Protein AF-A0A7J7NC08-F1 (afdb_monomer_lite)

Foldseek 3Di:
DPPPDDDDDDDDDDDDPPDDDDFDADDPVCVVVVQVVVVVVVVVDPDDDDDDDDQCRGPAPHGPPDPQWDDPPPYIDGPDPPPDPPPPD

InterPro domains:
  IPR001197 Large ribosomal subunit protein uL16, eukaryota/archaea [PTHR11726] (1-87)
  IPR016180 Large ribosomal subunit protein uL16 domain [cd01433] (1-52)
  IPR036920 Large ribosomal subunit protein uL16 superfamily [G3DSA:3.90.1170.10] (1-89)
  IPR036920 Large ribosomal subunit protein uL16 superfamily [SSF54686] (1-62)
  IPR047873 Large ribosomal subunit protein uL16 [PF00252] (6-52)

Organism: NCBI:txid39325

Secondary structure (DSSP, 8-state):
-TT-PPPP--------TT---------GGGHHHHHHHHHHHHTTSSS-------SBSTTSSSBTT---EEEETTEEEE--SSS-SSS--

Structure (mmCIF, N/CA/C/O backbone):
data_AF-A0A7J7NC08-F1
#
_entry.id   AF-A0A7J7NC08-F1
#
loop_
_atom_site.group_PDB
_atom_site.id
_atom_site.type_symbol
_atom_site.label_atom_id
_atom_site.label_alt_id
_atom_site.label_comp_id
_atom_site.label_asym_id
_atom_site.label_entity_id
_atom_site.label_seq_id
_atom_site.pdbx_PDB_ins_code
_atom_site.Cartn_x
_atom_site.Cartn_y
_atom_site.Cartn_z
_atom_site.occupancy
_atom_site.B_iso_or_equiv
_atom_site.auth_seq_id
_atom_site.auth_comp_id
_atom_site.auth_asym_id
_atom_site.auth_atom_id
_atom_site.pdbx_PDB_model_num
ATOM 1 N N . MET A 1 1 ? -28.408 -1.038 27.553 1.00 81.75 1 MET A N 1
ATOM 2 C CA . MET A 1 1 ? -28.953 -0.061 26.582 1.00 81.75 1 MET A CA 1
ATOM 3 C C . MET A 1 1 ? -29.809 -0.814 25.575 1.00 81.75 1 MET A C 1
ATOM 5 O O . MET A 1 1 ? -29.300 -1.726 24.938 1.00 81.75 1 MET A O 1
ATOM 9 N N . ARG A 1 2 ? -31.109 -0.519 25.486 1.00 89.50 2 ARG A N 1
ATOM 10 C CA . ARG A 1 2 ? -32.039 -1.243 24.602 1.00 89.50 2 ARG A CA 1
ATOM 11 C C . ARG A 1 2 ? -31.966 -0.642 23.187 1.00 89.50 2 ARG A C 1
ATOM 13 O O . ARG A 1 2 ? -32.061 0.571 23.064 1.00 89.50 2 ARG A O 1
ATOM 20 N N . GLY A 1 3 ? -31.776 -1.465 22.148 1.00 89.00 3 GLY A N 1
ATOM 21 C CA . GLY A 1 3 ? -31.791 -1.019 20.740 1.00 89.00 3 GLY A CA 1
ATOM 22 C C . GLY A 1 3 ? -30.493 -0.399 20.194 1.00 89.00 3 GLY A C 1
ATOM 23 O O . GLY A 1 3 ? -30.553 0.444 19.311 1.00 89.00 3 GLY A O 1
ATOM 24 N N . ALA A 1 4 ? -29.318 -0.796 20.693 1.00 93.56 4 ALA A N 1
ATOM 25 C CA . ALA A 1 4 ? -28.031 -0.174 20.342 1.00 93.56 4 ALA A CA 1
ATOM 26 C C . ALA A 1 4 ? -27.372 -0.678 19.033 1.00 93.56 4 ALA A C 1
ATOM 28 O O . ALA A 1 4 ? -26.178 -0.465 18.829 1.00 93.56 4 ALA A O 1
ATOM 29 N N . PHE A 1 5 ? -28.103 -1.369 18.151 1.00 92.31 5 PHE A N 1
ATOM 30 C CA . PHE A 1 5 ? -27.536 -1.801 16.870 1.00 92.31 5 PHE A CA 1
ATOM 31 C C . PHE A 1 5 ? -27.395 -0.602 15.923 1.00 92.31 5 PHE A C 1
ATOM 33 O O . PHE A 1 5 ? -28.368 0.095 15.632 1.00 92.31 5 PHE A O 1
ATOM 40 N N . GLY A 1 6 ? -26.166 -0.340 15.477 1.00 93.06 6 GLY A N 1
ATOM 41 C CA . GLY A 1 6 ? -25.832 0.836 14.678 1.00 93.06 6 GLY A CA 1
ATOM 42 C C . GLY A 1 6 ? -26.252 0.729 13.210 1.00 93.06 6 GLY A C 1
ATOM 43 O O . GLY A 1 6 ? -26.351 -0.358 12.644 1.00 93.06 6 GLY A O 1
ATOM 44 N N . LYS A 1 7 ? -26.440 1.888 12.571 1.00 95.31 7 LYS A N 1
ATOM 45 C CA . LYS A 1 7 ? -26.540 2.010 11.108 1.00 95.31 7 LYS A CA 1
ATOM 46 C C . LYS A 1 7 ? -25.132 2.024 10.488 1.00 95.31 7 LYS A C 1
ATOM 48 O O . LYS A 1 7 ? -24.192 2.468 11.150 1.00 95.31 7 LYS A O 1
ATOM 53 N N . PRO A 1 8 ? -24.956 1.571 9.235 1.00 95.44 8 PRO A N 1
ATOM 54 C CA . PRO A 1 8 ? -23.651 1.612 8.583 1.00 95.44 8 PRO A CA 1
ATOM 55 C C . PRO A 1 8 ? -23.202 3.065 8.362 1.00 95.44 8 PRO A C 1
ATOM 57 O O . PRO A 1 8 ? -23.902 3.834 7.710 1.00 95.44 8 PRO A O 1
ATOM 60 N N . LEU A 1 9 ? -22.036 3.432 8.904 1.00 95.69 9 LEU A N 1
ATOM 61 C CA . LEU A 1 9 ? -21.451 4.777 8.768 1.00 95.69 9 LEU A CA 1
ATOM 62 C C . LEU A 1 9 ? -20.335 4.838 7.713 1.00 95.69 9 LEU A C 1
ATOM 64 O O . LEU A 1 9 ? -20.109 5.878 7.106 1.00 95.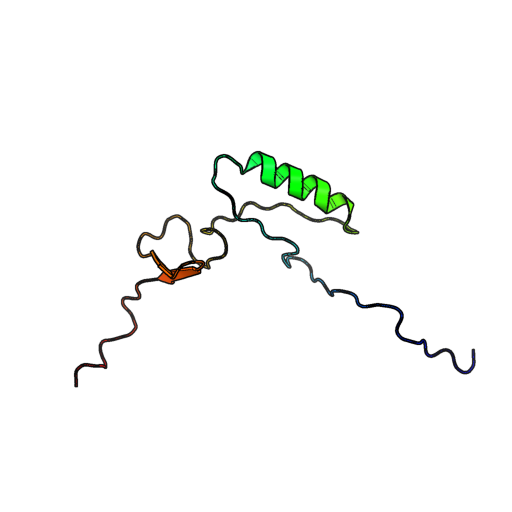69 9 LEU A O 1
ATOM 68 N N . GLY A 1 10 ? -19.628 3.732 7.484 1.00 95.31 10 GLY A N 1
ATOM 69 C CA . GLY A 1 10 ? -18.529 3.693 6.528 1.00 95.31 10 GLY A CA 1
ATOM 70 C C . GLY A 1 10 ? -17.953 2.297 6.338 1.00 95.31 10 GLY A C 1
ATOM 71 O O . GLY A 1 10 ? -18.304 1.351 7.044 1.00 95.31 10 GLY A O 1
ATOM 72 N N . THR A 1 11 ? -17.051 2.185 5.369 1.00 95.62 11 THR A N 1
ATOM 73 C CA . THR A 1 11 ? -16.336 0.950 5.037 1.00 95.62 11 THR A CA 1
ATOM 74 C C . THR A 1 11 ? -14.886 1.028 5.492 1.00 95.62 11 THR A C 1
ATOM 76 O O . THR A 1 11 ? -14.261 2.084 5.409 1.00 95.62 11 THR A O 1
ATOM 79 N N . CYS A 1 12 ? -14.315 -0.099 5.912 1.00 93.94 12 CYS A N 1
ATOM 80 C CA . CYS A 1 12 ? -12.909 -0.193 6.290 1.00 93.94 12 CYS A CA 1
ATOM 81 C C . CYS A 1 12 ? -12.220 -1.375 5.595 1.00 93.94 12 CYS A C 1
ATOM 83 O O . CYS A 1 12 ? -12.843 -2.396 5.303 1.00 93.94 12 CYS A O 1
ATOM 85 N N . ALA A 1 13 ? -10.915 -1.244 5.343 1.00 94.94 13 ALA A N 1
ATOM 86 C CA . ALA A 1 13 ? -10.090 -2.328 4.818 1.00 94.94 13 ALA A CA 1
ATOM 87 C C . ALA A 1 13 ? -9.430 -3.095 5.973 1.00 94.94 13 ALA A C 1
ATOM 89 O O . ALA A 1 13 ? -8.741 -2.506 6.806 1.00 94.94 13 ALA A O 1
ATOM 90 N N . ARG A 1 14 ? -9.606 -4.422 6.013 1.00 95.75 14 ARG A N 1
ATOM 91 C CA . ARG A 1 14 ? -8.927 -5.288 6.989 1.00 95.75 14 ARG A CA 1
ATOM 92 C C . ARG A 1 14 ? -7.545 -5.693 6.479 1.00 95.75 14 ARG A C 1
ATOM 94 O O . ARG A 1 14 ? -7.409 -6.242 5.382 1.00 95.75 14 ARG A O 1
ATOM 101 N N . VAL A 1 15 ? -6.522 -5.445 7.293 1.00 94.62 15 VAL A N 1
ATOM 102 C CA . VAL A 1 15 ? -5.113 -5.646 6.934 1.00 94.62 15 VAL A CA 1
ATOM 103 C C . VAL A 1 15 ? -4.441 -6.504 8.002 1.00 94.62 15 VAL A C 1
ATOM 105 O O . VAL A 1 15 ? -4.558 -6.224 9.191 1.00 94.62 15 VAL A O 1
ATOM 108 N N . SER A 1 16 ? -3.736 -7.545 7.565 1.00 95.75 16 SER A N 1
ATOM 109 C CA . SER A 1 16 ? -2.944 -8.438 8.419 1.00 95.75 16 SER A CA 1
ATOM 110 C C . SER A 1 16 ? -1.464 -8.050 8.385 1.00 95.75 16 SER A C 1
ATOM 112 O O . SER A 1 16 ? -1.007 -7.365 7.466 1.00 95.75 16 SER A O 1
ATOM 114 N N . ILE A 1 17 ? -0.691 -8.521 9.362 1.00 94.75 17 ILE A N 1
ATOM 115 C CA . ILE A 1 17 ? 0.759 -8.296 9.411 1.00 94.75 17 ILE A CA 1
ATOM 116 C C . ILE A 1 17 ? 1.414 -8.886 8.153 1.00 94.75 17 ILE A C 1
ATOM 118 O O . ILE A 1 17 ? 1.122 -10.010 7.758 1.00 94.75 17 IL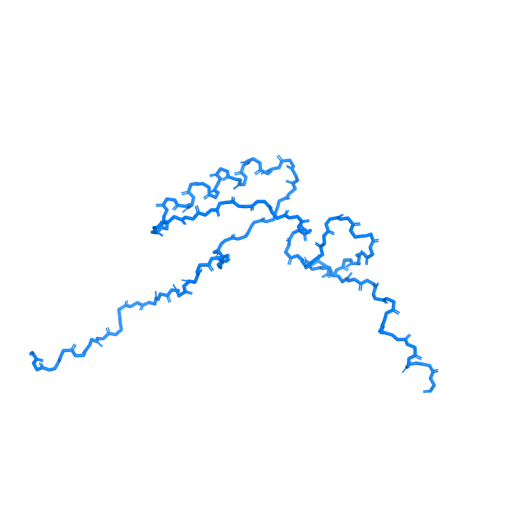E A O 1
ATOM 122 N N . GLY A 1 18 ? 2.286 -8.108 7.507 1.00 91.94 18 GLY A N 1
ATOM 123 C CA . GLY A 1 18 ? 2.984 -8.517 6.283 1.00 91.94 18 GLY A CA 1
ATOM 124 C C . GLY A 1 18 ? 2.184 -8.337 4.989 1.00 91.94 18 GLY A C 1
ATOM 125 O O . GLY A 1 18 ? 2.741 -8.522 3.909 1.00 91.94 18 GLY A O 1
ATOM 126 N N . LYS A 1 19 ? 0.911 -7.925 5.059 1.00 94.56 19 LYS A N 1
ATOM 127 C CA . LYS A 1 19 ? 0.122 -7.611 3.864 1.00 94.56 19 LYS A CA 1
ATOM 128 C C . LYS A 1 19 ? 0.572 -6.279 3.258 1.00 94.56 19 LYS A C 1
ATOM 130 O O . LYS A 1 19 ? 0.773 -5.295 3.969 1.00 94.56 19 LYS A O 1
ATOM 135 N N . VAL A 1 20 ? 0.726 -6.249 1.936 1.00 92.94 20 VAL A N 1
ATOM 136 C CA . VAL A 1 20 ? 1.106 -5.038 1.196 1.00 92.94 20 VAL A CA 1
ATOM 137 C C . VAL A 1 20 ? -0.100 -4.102 1.097 1.00 92.94 20 VAL A C 1
ATOM 139 O O . VAL A 1 20 ? -1.192 -4.541 0.746 1.00 92.94 20 VAL A O 1
ATOM 142 N N . LEU A 1 21 ? 0.106 -2.821 1.417 1.00 93.25 21 LEU A N 1
ATOM 143 C CA . LEU A 1 21 ? -0.918 -1.770 1.333 1.00 93.25 21 LEU A CA 1
ATOM 144 C C . LEU A 1 21 ? -0.860 -1.034 -0.006 1.00 93.25 21 LEU A C 1
ATOM 146 O O . LEU A 1 21 ? -1.864 -0.911 -0.697 1.00 93.25 21 LEU A O 1
ATOM 150 N N . LEU A 1 22 ? 0.330 -0.547 -0.358 1.00 94.19 22 LEU A N 1
ATOM 151 C CA . LEU A 1 22 ? 0.597 0.217 -1.570 1.00 94.19 22 LEU A CA 1
ATOM 152 C C . LEU A 1 22 ? 1.817 -0.375 -2.267 1.00 94.19 22 LEU A C 1
ATOM 154 O O . LEU A 1 22 ? 2.804 -0.723 -1.616 1.00 94.19 22 LEU A O 1
ATOM 158 N N . SER A 1 23 ? 1.753 -0.456 -3.590 1.00 93.38 23 SER A N 1
ATOM 159 C CA . SER A 1 23 ? 2.843 -0.919 -4.443 1.00 93.38 23 SER A CA 1
ATOM 160 C C . SER A 1 23 ? 3.045 0.066 -5.585 1.00 93.38 23 SER A C 1
ATOM 162 O O . SER A 1 23 ? 2.088 0.442 -6.256 1.00 93.38 23 SER A O 1
ATOM 164 N N . VAL A 1 24 ? 4.293 0.462 -5.822 1.00 92.94 24 VAL A N 1
ATOM 165 C CA . VAL A 1 24 ? 4.665 1.395 -6.889 1.00 92.94 24 VAL A CA 1
ATOM 166 C C . VAL A 1 24 ? 5.757 0.749 -7.733 1.00 92.94 24 VAL A C 1
ATOM 168 O O . VAL A 1 24 ? 6.713 0.196 -7.191 1.00 92.94 24 VAL A O 1
ATOM 171 N N . CYS A 1 25 ? 5.607 0.811 -9.055 1.00 90.50 25 CYS A N 1
ATOM 172 C CA . CYS A 1 25 ? 6.612 0.369 -10.013 1.00 90.50 25 CYS A CA 1
ATOM 173 C C . CYS A 1 25 ? 7.188 1.599 -10.717 1.00 90.50 25 CYS A C 1
ATOM 175 O O . CYS A 1 25 ? 6.454 2.358 -11.347 1.00 90.50 25 CYS A O 1
ATOM 177 N N . CYS A 1 26 ? 8.499 1.791 -10.612 1.00 90.56 26 CYS A N 1
ATOM 178 C CA . CYS A 1 26 ? 9.218 2.889 -11.248 1.00 90.56 26 CYS A CA 1
ATOM 179 C C . CYS A 1 26 ? 10.484 2.366 -11.925 1.00 90.56 26 CYS A C 1
ATOM 181 O O . CYS A 1 26 ? 10.995 1.304 -11.571 1.00 90.56 26 CYS A O 1
ATOM 183 N N . LYS A 1 27 ? 11.017 3.154 -12.864 1.00 89.25 27 LYS A N 1
ATOM 184 C CA . LYS A 1 27 ? 12.392 2.979 -13.350 1.00 89.25 27 LYS A CA 1
ATOM 185 C C . LYS A 1 27 ? 13.375 3.203 -12.197 1.00 89.25 27 LYS A C 1
ATOM 187 O O . LYS A 1 27 ? 13.093 4.017 -11.315 1.00 89.25 27 LYS A O 1
ATOM 192 N N . ASP A 1 28 ? 14.531 2.547 -12.241 1.00 87.81 28 ASP A N 1
ATOM 193 C CA . ASP A 1 28 ? 15.507 2.567 -11.141 1.00 87.81 28 ASP A CA 1
ATOM 194 C C . ASP A 1 28 ? 15.980 3.987 -10.775 1.00 87.81 28 ASP A C 1
ATOM 196 O O . ASP A 1 28 ? 16.175 4.289 -9.596 1.00 87.81 28 ASP A O 1
ATOM 200 N N . ASN A 1 29 ? 16.010 4.900 -11.751 1.00 93.75 29 ASN A N 1
ATOM 201 C CA . ASN A 1 29 ? 16.352 6.314 -11.559 1.00 93.75 29 ASN A CA 1
ATOM 202 C C . ASN A 1 29 ? 15.426 7.050 -10.572 1.00 93.75 29 ASN A C 1
ATOM 204 O O . ASN A 1 29 ? 15.859 7.980 -9.903 1.00 93.75 29 ASN A O 1
ATOM 208 N N . HIS A 1 30 ? 14.156 6.649 -10.465 1.00 93.69 30 HIS A N 1
ATOM 209 C CA . HIS A 1 30 ? 13.158 7.325 -9.620 1.00 93.69 30 HIS A CA 1
ATOM 210 C C . HIS A 1 30 ? 12.927 6.611 -8.281 1.00 93.69 30 HIS A C 1
ATOM 212 O O . HIS A 1 30 ? 11.992 6.939 -7.547 1.00 93.69 30 HIS A O 1
ATOM 218 N N . SER A 1 31 ? 13.757 5.617 -7.956 1.00 91.12 31 SER A N 1
ATOM 219 C CA . SER A 1 31 ? 13.603 4.788 -6.758 1.00 91.12 31 SER A CA 1
ATOM 220 C C . SER A 1 31 ? 13.621 5.610 -5.463 1.00 91.12 31 SER A C 1
ATOM 222 O O . SER A 1 31 ? 12.752 5.421 -4.612 1.00 91.12 31 SER A O 1
ATOM 224 N N . ASN A 1 32 ? 14.530 6.581 -5.347 1.00 94.56 32 ASN A N 1
ATOM 225 C CA . ASN A 1 32 ? 14.628 7.466 -4.181 1.00 94.56 32 ASN A CA 1
ATOM 226 C C . ASN A 1 32 ? 13.371 8.331 -4.002 1.00 94.56 32 ASN A C 1
ATOM 228 O O . ASN A 1 32 ? 12.826 8.430 -2.902 1.00 94.56 32 ASN A O 1
ATOM 232 N N . SER A 1 33 ? 12.861 8.907 -5.093 1.00 95.81 33 SER A N 1
ATOM 233 C CA . SER A 1 33 ? 11.633 9.708 -5.069 1.00 95.81 33 SER A CA 1
ATOM 234 C C . SER A 1 33 ? 10.418 8.867 -4.669 1.00 95.81 33 SER A C 1
ATOM 236 O O . SER A 1 33 ? 9.586 9.315 -3.881 1.00 95.81 33 SER A O 1
ATOM 238 N N . ALA A 1 34 ? 10.334 7.624 -5.154 1.00 95.19 34 ALA A N 1
ATOM 239 C CA . ALA A 1 34 ? 9.263 6.703 -4.788 1.00 95.19 34 ALA A CA 1
ATOM 240 C C . ALA A 1 34 ? 9.315 6.312 -3.299 1.00 95.19 34 ALA A C 1
ATOM 242 O O . ALA A 1 34 ? 8.276 6.255 -2.637 1.00 95.19 34 ALA A O 1
ATOM 243 N N . GLN A 1 35 ? 10.511 6.086 -2.743 1.00 94.81 35 GLN A N 1
ATOM 244 C CA . GLN A 1 35 ? 10.677 5.800 -1.313 1.00 94.81 35 GLN A CA 1
ATOM 245 C C . GLN A 1 35 ? 10.239 6.981 -0.439 1.00 94.81 35 GLN A C 1
ATOM 247 O O . GLN A 1 35 ? 9.526 6.777 0.545 1.00 94.81 35 GLN A O 1
ATOM 252 N N . GLU A 1 36 ? 10.593 8.211 -0.816 1.00 95.88 36 GLU A N 1
ATOM 253 C CA . GLU A 1 36 ? 10.176 9.416 -0.091 1.00 95.88 36 GLU A CA 1
ATOM 254 C C . GLU A 1 36 ? 8.655 9.630 -0.163 1.00 95.88 36 GLU A C 1
ATOM 256 O O . GLU A 1 36 ? 8.020 9.951 0.845 1.00 95.88 36 GLU A O 1
ATOM 261 N N . ALA A 1 37 ? 8.034 9.369 -1.316 1.00 96.38 37 ALA A N 1
ATOM 262 C CA . ALA A 1 37 ? 6.580 9.415 -1.455 1.00 96.38 37 ALA A CA 1
ATOM 263 C C . ALA A 1 37 ? 5.882 8.400 -0.530 1.00 96.38 37 ALA A C 1
ATOM 265 O O . ALA A 1 37 ? 4.936 8.751 0.180 1.00 96.38 37 ALA A O 1
ATOM 266 N N . LEU A 1 38 ? 6.382 7.160 -0.462 1.00 96.00 38 LEU A N 1
ATOM 267 C CA . LEU A 1 38 ? 5.853 6.135 0.445 1.00 96.00 38 LEU A CA 1
ATOM 268 C C . LEU A 1 38 ? 6.101 6.477 1.920 1.00 96.00 38 LEU A C 1
ATOM 270 O O . LEU A 1 38 ? 5.250 6.197 2.768 1.00 96.00 38 LEU A O 1
ATOM 274 N N . ARG A 1 39 ? 7.222 7.134 2.239 1.00 95.75 39 ARG A N 1
ATOM 275 C CA . ARG A 1 39 ? 7.502 7.649 3.587 1.00 95.75 39 ARG A CA 1
ATOM 276 C C . ARG A 1 39 ? 6.482 8.702 4.003 1.00 95.75 39 ARG A C 1
ATOM 278 O O . ARG A 1 39 ? 6.009 8.662 5.134 1.00 95.75 39 ARG A O 1
ATOM 285 N N . ARG A 1 40 ? 6.094 9.596 3.092 1.00 96.12 40 ARG A N 1
ATOM 286 C CA . ARG A 1 40 ? 5.044 10.595 3.343 1.00 96.12 40 ARG A CA 1
ATOM 287 C C . ARG A 1 40 ? 3.662 9.959 3.472 1.00 96.12 40 ARG A C 1
ATOM 289 O O . ARG A 1 40 ? 2.923 10.296 4.395 1.00 96.12 40 ARG A O 1
ATOM 296 N N . ALA A 1 41 ? 3.333 9.003 2.604 1.00 96.06 41 ALA A N 1
ATOM 297 C CA . ALA A 1 41 ? 2.063 8.278 2.650 1.00 96.06 41 ALA A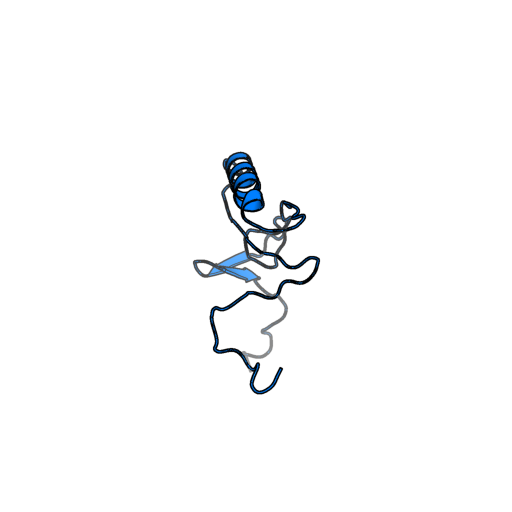 CA 1
ATOM 298 C C . ALA A 1 41 ? 1.887 7.498 3.963 1.00 96.06 41 ALA A C 1
ATOM 300 O O . ALA A 1 41 ? 0.792 7.464 4.521 1.00 96.06 41 ALA A O 1
ATOM 301 N N . LYS A 1 42 ? 2.974 6.934 4.505 1.00 95.19 42 LYS A N 1
ATOM 302 C CA . LYS A 1 42 ? 2.975 6.223 5.790 1.00 95.19 42 LYS A CA 1
ATOM 303 C C . LYS A 1 42 ? 2.400 7.057 6.942 1.00 95.19 42 LYS A C 1
ATOM 305 O O . LYS A 1 42 ? 1.732 6.484 7.791 1.00 95.19 42 LYS A O 1
ATOM 310 N N . PHE A 1 43 ? 2.577 8.381 6.959 1.00 95.44 43 PHE A N 1
ATOM 311 C CA . PHE A 1 43 ? 2.018 9.240 8.018 1.00 95.44 43 PHE A CA 1
ATOM 312 C C . PHE A 1 43 ? 0.487 9.323 8.019 1.00 95.44 43 PHE A C 1
ATOM 314 O O . PHE A 1 43 ? -0.095 9.801 8.987 1.00 95.44 43 PHE A O 1
ATOM 321 N N . LYS A 1 44 ? -0.177 8.891 6.942 1.00 96.31 44 LYS A N 1
ATOM 322 C CA . LYS A 1 44 ? -1.643 8.857 6.853 1.00 96.31 44 LYS A CA 1
ATOM 323 C C . LYS A 1 44 ? -2.238 7.536 7.332 1.00 96.31 44 LYS A C 1
ATOM 325 O O . LYS A 1 44 ? -3.449 7.458 7.514 1.00 96.31 44 LYS A O 1
ATOM 330 N N . PHE A 1 45 ? -1.411 6.513 7.547 1.00 94.19 45 PHE A N 1
ATOM 331 C CA . PHE A 1 45 ? -1.860 5.217 8.034 1.00 94.19 45 PHE A CA 1
ATOM 332 C C . PHE A 1 45 ? -1.569 5.071 9.530 1.00 94.19 45 PHE A C 1
ATOM 334 O O . PHE A 1 45 ? -0.479 5.422 9.981 1.00 94.19 45 PHE A O 1
ATOM 341 N N . PRO A 1 46 ? -2.511 4.526 10.315 1.00 94.50 46 PRO A N 1
ATOM 342 C CA . PRO A 1 46 ? -2.259 4.233 11.717 1.00 94.50 46 PRO A CA 1
ATOM 343 C C . PRO A 1 46 ? -1.267 3.068 11.865 1.00 94.50 46 PRO A C 1
ATOM 345 O O . PRO A 1 46 ? -1.261 2.128 11.066 1.00 94.50 46 PRO A O 1
ATOM 348 N N . GLY A 1 47 ? -0.452 3.091 12.921 1.00 93.25 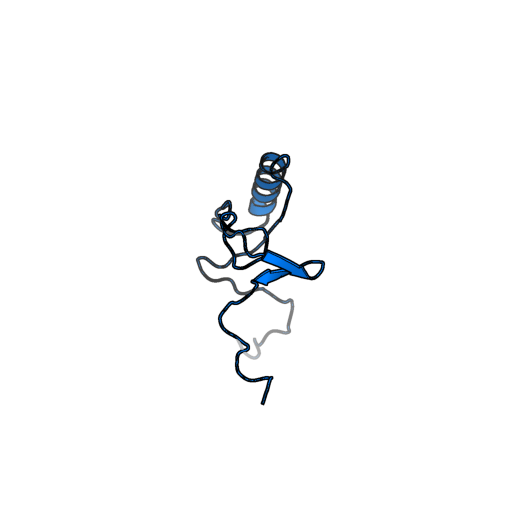47 GLY A N 1
ATOM 349 C CA . GLY A 1 47 ? 0.491 2.018 13.258 1.00 93.25 47 GLY A CA 1
ATOM 350 C C . GLY A 1 47 ? 1.868 2.135 12.589 1.00 93.25 47 GLY A C 1
ATOM 351 O O . GLY A 1 47 ? 2.302 3.211 12.185 1.00 93.25 47 GLY A O 1
ATOM 352 N N . ARG A 1 48 ? 2.603 1.013 12.519 1.00 92.38 48 ARG A N 1
ATOM 353 C CA . ARG A 1 48 ? 3.971 0.964 11.974 1.00 92.38 48 ARG A CA 1
ATOM 354 C C . ARG A 1 48 ? 4.019 0.207 10.650 1.00 92.38 48 ARG A C 1
ATOM 356 O O . ARG A 1 48 ? 4.033 -1.019 10.629 1.00 92.38 48 ARG A O 1
ATOM 363 N N . GLN A 1 49 ? 4.170 0.938 9.550 1.00 95.06 49 GLN A N 1
ATOM 364 C CA . GLN A 1 49 ? 4.410 0.356 8.226 1.00 95.06 49 GLN A CA 1
ATOM 365 C C . GLN A 1 49 ? 5.907 0.327 7.886 1.00 95.06 49 GLN A C 1
ATOM 367 O O . GLN A 1 49 ? 6.681 1.201 8.299 1.00 95.06 49 GLN A O 1
ATOM 372 N N . LYS A 1 50 ? 6.321 -0.688 7.121 1.00 93.88 50 LYS A N 1
ATOM 373 C CA . LYS A 1 50 ? 7.676 -0.825 6.572 1.00 93.88 50 LYS A CA 1
ATOM 374 C C . LYS A 1 50 ? 7.646 -0.544 5.070 1.00 93.88 50 LYS A C 1
ATOM 376 O O . LYS A 1 50 ? 6.734 -0.993 4.385 1.00 93.88 50 LYS A O 1
ATOM 381 N N . ILE A 1 51 ? 8.649 0.181 4.583 1.00 94.12 51 ILE A N 1
ATOM 382 C CA . ILE A 1 51 ? 8.888 0.396 3.152 1.00 94.12 51 ILE A CA 1
ATOM 383 C C . ILE A 1 51 ? 9.933 -0.633 2.734 1.00 94.12 51 ILE A C 1
ATOM 385 O O . ILE A 1 51 ? 10.951 -0.775 3.409 1.00 94.12 51 ILE A O 1
ATOM 389 N N . ILE A 1 52 ? 9.654 -1.391 1.677 1.00 92.94 52 ILE A N 1
ATOM 390 C CA . ILE A 1 52 ? 10.495 -2.501 1.224 1.00 92.94 52 ILE A CA 1
ATOM 391 C C . ILE A 1 52 ? 10.688 -2.362 -0.282 1.00 92.94 52 ILE A C 1
ATOM 393 O O . ILE A 1 52 ? 9.717 -2.180 -1.016 1.00 92.94 52 ILE A O 1
ATOM 397 N N . VAL A 1 53 ? 11.933 -2.480 -0.741 1.00 91.25 53 VAL A N 1
ATOM 398 C CA . VAL A 1 53 ? 12.241 -2.618 -2.167 1.00 91.25 53 VAL A CA 1
ATOM 399 C C . VAL A 1 53 ? 12.163 -4.096 -2.532 1.00 91.25 53 VAL A C 1
ATOM 401 O O . VAL A 1 53 ? 12.853 -4.932 -1.949 1.00 91.25 53 VAL A O 1
ATOM 404 N N . SER A 1 54 ? 11.284 -4.426 -3.476 1.00 90.06 54 SER A N 1
ATOM 405 C CA . SER A 1 54 ? 11.119 -5.795 -3.963 1.00 90.06 54 SER A CA 1
ATOM 406 C C . SER A 1 54 ? 12.282 -6.203 -4.871 1.00 90.06 54 SER A C 1
ATOM 408 O O . SER A 1 54 ? 12.775 -5.395 -5.654 1.00 90.06 54 SER A O 1
ATOM 410 N N . ARG A 1 55 ? 12.672 -7.483 -4.820 1.00 89.06 55 ARG A N 1
ATOM 411 C CA . ARG A 1 55 ? 13.616 -8.099 -5.778 1.00 89.06 55 ARG A CA 1
ATOM 412 C C . ARG A 1 55 ? 12.945 -8.529 -7.091 1.00 89.06 55 ARG A C 1
ATOM 414 O O . ARG A 1 55 ? 13.620 -8.963 -8.022 1.00 89.06 55 ARG A O 1
ATOM 421 N N . LYS A 1 56 ? 11.616 -8.429 -7.155 1.00 87.50 56 LYS A N 1
ATOM 422 C CA . LYS A 1 56 ? 10.818 -8.819 -8.319 1.00 87.50 56 LYS A CA 1
ATOM 423 C C . LYS A 1 56 ? 10.847 -7.752 -9.406 1.00 87.50 56 LYS A C 1
ATOM 425 O O . LYS A 1 56 ? 11.095 -6.572 -9.140 1.00 87.50 56 LYS A O 1
ATOM 430 N N . TRP A 1 57 ? 10.555 -8.164 -10.633 1.00 83.94 57 TRP A N 1
ATOM 431 C CA . TRP A 1 57 ? 10.363 -7.243 -11.743 1.00 83.94 57 TRP A CA 1
ATOM 432 C C . TRP A 1 57 ? 8.961 -6.618 -11.680 1.00 83.94 57 TRP A C 1
ATOM 434 O O . TRP A 1 57 ? 7.971 -7.205 -12.126 1.00 83.94 57 TRP A O 1
ATOM 444 N N . GLY A 1 58 ? 8.859 -5.432 -11.076 1.00 85.38 58 GLY A N 1
ATOM 445 C CA . GLY A 1 58 ? 7.596 -4.699 -10.947 1.00 85.38 58 GLY A CA 1
ATOM 446 C C . GLY A 1 58 ? 6.534 -5.483 -10.169 1.00 85.38 58 GLY A C 1
ATOM 447 O O . GLY A 1 58 ? 6.789 -5.959 -9.063 1.00 85.38 58 GLY A O 1
ATOM 448 N N . PHE A 1 59 ? 5.339 -5.615 -10.751 1.00 86.75 59 PHE A N 1
ATOM 449 C CA . PHE A 1 59 ? 4.208 -6.351 -10.164 1.00 86.75 59 PHE A CA 1
ATOM 450 C C . PHE A 1 59 ? 4.128 -7.815 -10.609 1.00 86.75 59 PHE A C 1
ATOM 452 O O . PHE A 1 59 ? 3.146 -8.504 -10.335 1.00 86.75 59 PHE A O 1
ATOM 459 N N . THR A 1 60 ? 5.163 -8.308 -11.286 1.00 85.12 60 THR A N 1
ATOM 460 C CA . THR A 1 60 ? 5.225 -9.708 -11.700 1.00 85.12 60 THR A CA 1
ATOM 4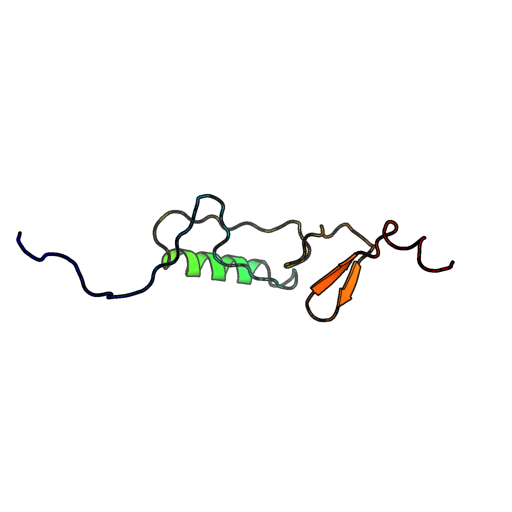61 C C . THR A 1 60 ? 5.668 -10.607 -10.547 1.00 85.12 60 THR A C 1
ATOM 463 O O . THR A 1 60 ? 6.128 -10.161 -9.491 1.00 85.12 60 THR A O 1
ATOM 466 N N . LYS A 1 61 ? 5.523 -11.918 -10.744 1.00 82.94 61 LYS A N 1
ATOM 467 C CA . LYS A 1 61 ? 6.011 -12.923 -9.793 1.00 82.94 61 LYS A CA 1
ATOM 468 C C . LYS A 1 61 ? 7.510 -13.211 -9.958 1.00 82.94 61 LYS A C 1
ATOM 470 O O . LYS A 1 61 ? 8.074 -13.837 -9.067 1.00 82.94 61 LYS A O 1
ATOM 475 N N . PHE A 1 62 ? 8.119 -12.735 -11.042 1.00 82.75 62 PHE A N 1
ATOM 476 C CA . PHE A 1 62 ? 9.464 -13.096 -11.486 1.00 82.75 62 PHE A CA 1
ATOM 477 C C . PHE A 1 62 ? 10.529 -12.210 -10.858 1.00 82.75 62 PHE A C 1
ATOM 479 O O . PHE A 1 62 ? 10.299 -11.025 -10.592 1.00 82.75 62 PHE A O 1
ATOM 486 N N . ASN A 1 63 ? 11.709 -12.778 -10.637 1.00 83.81 63 ASN A N 1
ATOM 487 C CA . ASN A 1 63 ? 12.869 -12.003 -10.220 1.00 83.81 63 ASN A CA 1
ATOM 488 C C . ASN A 1 63 ? 13.499 -11.276 -11.411 1.00 83.81 63 ASN A C 1
ATOM 490 O O . ASN A 1 63 ? 13.404 -11.720 -12.552 1.00 83.81 63 ASN A O 1
ATOM 494 N N . ARG A 1 64 ? 14.198 -10.166 -11.140 1.00 75.94 64 ARG A N 1
ATOM 495 C CA . ARG A 1 64 ? 14.885 -9.392 -12.193 1.00 75.94 64 ARG A CA 1
ATOM 496 C C . ARG A 1 64 ? 15.974 -10.182 -12.944 1.00 75.94 64 ARG A C 1
ATOM 498 O O . ARG A 1 64 ? 16.400 -9.748 -14.002 1.00 75.94 64 ARG A O 1
ATOM 505 N N . SER A 1 65 ? 16.432 -11.307 -12.397 1.00 77.88 65 SER A N 1
ATOM 506 C CA . SER A 1 65 ? 17.468 -12.173 -12.973 1.00 77.88 65 SER A CA 1
ATOM 507 C C . SER A 1 65 ? 16.944 -13.193 -13.995 1.00 77.88 65 SER A C 1
ATOM 509 O O . SER A 1 65 ? 17.734 -13.935 -14.572 1.00 77.88 65 SER A O 1
ATOM 511 N N . GLU A 1 66 ? 15.626 -13.307 -14.180 1.00 71.81 66 GLU A N 1
ATOM 512 C CA . GLU A 1 66 ? 15.023 -14.313 -15.059 1.00 71.81 66 GLU A CA 1
ATOM 513 C C . GLU A 1 66 ? 14.937 -13.801 -16.510 1.00 71.81 66 GLU A C 1
ATOM 515 O O . GLU A 1 66 ? 14.164 -12.901 -16.821 1.00 71.81 66 GLU A O 1
ATOM 520 N N . ASN A 1 67 ? 15.700 -14.407 -17.426 1.00 65.00 67 ASN A N 1
ATOM 521 C CA . ASN A 1 67 ? 15.848 -13.944 -18.819 1.00 65.00 67 ASN A CA 1
ATOM 522 C C . ASN A 1 67 ? 14.783 -14.477 -19.809 1.00 65.00 67 ASN A C 1
ATOM 524 O O . ASN A 1 67 ? 14.966 -14.381 -21.018 1.00 65.00 67 ASN A O 1
ATOM 528 N N . ARG A 1 68 ? 13.683 -15.085 -19.341 1.00 67.56 68 ARG A N 1
ATOM 529 C CA . ARG A 1 68 ? 12.688 -15.782 -20.198 1.00 67.56 68 ARG A CA 1
ATOM 530 C C . ARG A 1 68 ? 11.322 -15.087 -20.256 1.00 67.56 68 ARG A C 1
ATOM 532 O O . ARG A 1 68 ? 10.284 -15.744 -20.343 1.00 67.56 68 ARG A O 1
ATOM 539 N N . ILE A 1 69 ? 11.314 -13.761 -20.171 1.00 72.31 69 ILE A N 1
ATOM 540 C CA . ILE A 1 69 ? 10.099 -12.960 -20.005 1.00 72.31 69 ILE A CA 1
ATOM 541 C C . ILE A 1 69 ? 9.622 -12.426 -21.366 1.00 72.31 69 ILE A C 1
ATOM 543 O O . ILE A 1 69 ? 10.346 -11.694 -22.036 1.00 72.31 69 ILE A O 1
ATOM 547 N N . LYS A 1 70 ? 8.392 -12.768 -21.767 1.00 76.81 70 LYS A N 1
ATOM 548 C CA . LYS A 1 70 ? 7.677 -12.154 -22.896 1.00 76.81 70 LYS A CA 1
ATOM 549 C C . LYS A 1 70 ? 6.731 -11.051 -22.395 1.00 76.81 70 LYS A C 1
ATOM 551 O O . LYS A 1 70 ? 6.048 -11.262 -21.389 1.00 76.81 70 LYS A O 1
ATOM 556 N N . PRO A 1 71 ? 6.659 -9.894 -23.075 1.00 75.81 71 PRO A N 1
ATOM 557 C CA . PRO A 1 71 ? 5.721 -8.833 -22.720 1.00 75.81 71 PRO A CA 1
ATOM 558 C C . PRO A 1 71 ? 4.280 -9.185 -23.135 1.00 75.81 71 PRO A C 1
ATOM 560 O O . PRO A 1 71 ? 4.053 -9.599 -24.267 1.00 75.81 71 PRO A O 1
ATOM 563 N N . ASP A 1 72 ? 3.305 -8.950 -22.250 1.00 75.88 72 ASP A N 1
ATOM 564 C CA . ASP A 1 72 ? 1.855 -9.008 -22.533 1.00 75.88 72 ASP A CA 1
ATOM 565 C C . ASP A 1 72 ? 1.204 -7.632 -22.336 1.00 75.88 72 ASP A C 1
ATOM 567 O O . ASP A 1 72 ? 0.175 -7.472 -21.672 1.00 75.88 72 ASP A O 1
ATOM 571 N N . GLY A 1 73 ? 1.870 -6.594 -22.839 1.00 78.31 73 GLY A N 1
ATOM 572 C CA . GLY A 1 73 ? 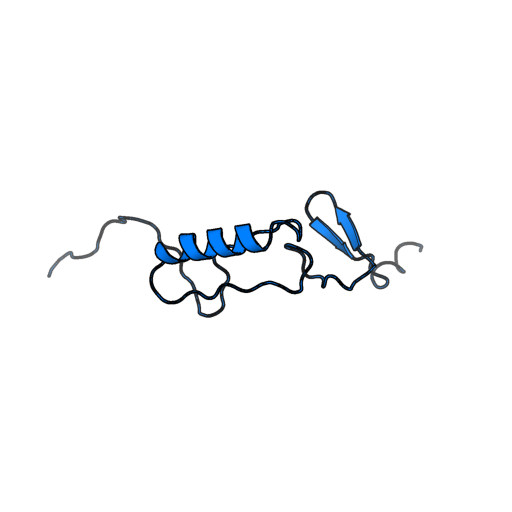1.496 -5.206 -22.585 1.00 78.31 73 GLY A CA 1
ATOM 573 C C . GLY A 1 73 ? 1.897 -4.765 -21.177 1.00 78.31 73 GLY A C 1
ATOM 574 O O . GLY A 1 73 ? 3.017 -4.307 -20.976 1.00 78.31 73 GLY A O 1
ATOM 575 N N . VAL A 1 74 ? 0.986 -4.886 -20.204 1.00 73.31 74 VAL A N 1
ATOM 576 C CA . VAL A 1 74 ? 1.200 -4.405 -18.818 1.00 73.31 74 VAL A CA 1
ATOM 577 C C . VAL A 1 74 ? 1.836 -5.473 -17.923 1.00 73.31 74 VAL A C 1
ATOM 579 O O . VAL A 1 74 ? 2.597 -5.157 -17.009 1.00 73.31 74 VAL A O 1
ATOM 582 N N . ASN A 1 75 ? 1.526 -6.741 -18.188 1.00 73.06 75 ASN A N 1
ATOM 583 C CA . ASN A 1 75 ? 2.075 -7.883 -17.465 1.00 73.06 75 ASN A CA 1
ATOM 584 C C . ASN A 1 75 ? 3.160 -8.573 -18.294 1.00 73.06 75 ASN A C 1
ATOM 586 O O . ASN A 1 75 ? 3.443 -8.202 -19.434 1.00 73.06 75 ASN A O 1
ATOM 590 N N . ALA A 1 76 ? 3.765 -9.596 -17.702 1.00 68.69 76 ALA A N 1
ATOM 591 C CA . ALA A 1 76 ? 4.765 -10.408 -18.365 1.00 68.69 76 ALA A CA 1
ATOM 592 C C . ALA A 1 76 ? 4.414 -11.892 -18.222 1.00 68.69 76 ALA A C 1
ATOM 594 O O . ALA A 1 76 ? 4.001 -12.328 -17.143 1.00 68.69 76 ALA A O 1
ATOM 595 N N . LYS A 1 77 ? 4.599 -12.660 -19.295 1.00 68.62 77 LYS A N 1
ATOM 596 C CA . LYS A 1 77 ? 4.519 -14.124 -19.305 1.00 68.62 77 LYS A CA 1
ATOM 597 C C . LYS A 1 77 ? 5.923 -14.700 -19.286 1.00 68.62 77 LYS A C 1
ATOM 599 O O . LYS A 1 77 ? 6.815 -14.218 -19.979 1.00 68.62 77 LYS A O 1
ATOM 604 N N . LEU A 1 78 ? 6.108 -15.775 -18.532 1.00 66.62 78 LEU A N 1
ATOM 605 C CA . LEU A 1 78 ? 7.270 -16.636 -18.718 1.00 66.62 78 LEU A CA 1
ATOM 606 C C . LEU A 1 78 ? 7.024 -17.512 -19.945 1.00 66.62 78 LEU A C 1
ATOM 608 O O . LEU A 1 78 ? 5.969 -18.134 -20.071 1.00 66.62 78 LEU A O 1
ATOM 612 N N . LEU A 1 79 ? 8.020 -17.602 -20.818 1.00 62.97 79 LEU A N 1
ATOM 613 C CA . LEU A 1 79 ? 8.113 -18.699 -21.772 1.00 62.97 79 LEU A CA 1
ATOM 614 C C . LEU A 1 79 ? 8.358 -19.990 -20.988 1.00 62.97 79 LEU A C 1
ATOM 616 O O . LEU A 1 79 ? 9.488 -20.298 -20.607 1.00 62.97 79 LEU A O 1
ATOM 620 N N . GLY A 1 80 ? 7.285 -20.717 -20.691 1.00 53.47 80 GLY A N 1
ATOM 621 C CA . GLY A 1 80 ? 7.392 -22.040 -20.099 1.00 53.47 80 GLY A CA 1
ATOM 622 C C . GLY A 1 80 ? 7.971 -23.028 -21.109 1.00 53.47 80 GLY A C 1
ATOM 623 O O . GLY A 1 80 ? 7.461 -23.144 -22.216 1.00 53.47 80 GLY A O 1
ATOM 624 N N . CYS A 1 81 ? 8.986 -23.790 -20.696 1.00 50.84 81 CYS A N 1
ATOM 625 C CA . CYS A 1 81 ? 9.354 -25.056 -21.342 1.00 50.84 81 CYS A CA 1
ATOM 626 C C . CYS A 1 81 ? 8.397 -26.208 -20.965 1.00 50.84 81 CYS A C 1
ATOM 628 O O . CYS A 1 81 ? 8.630 -27.334 -21.379 1.00 50.84 81 CYS A O 1
ATOM 630 N N . GLN A 1 82 ? 7.352 -25.960 -20.165 1.00 52.72 82 GLN A N 1
ATOM 631 C CA . GLN A 1 82 ? 6.617 -27.016 -19.454 1.00 52.72 82 GLN A CA 1
ATOM 632 C C . GLN A 1 82 ? 5.119 -27.107 -19.786 1.00 52.72 82 GLN A C 1
ATOM 634 O O . GLN A 1 82 ? 4.365 -27.700 -19.023 1.00 52.72 82 GLN A O 1
ATOM 639 N N . ALA A 1 83 ? 4.656 -26.499 -20.878 1.00 44.97 83 ALA A N 1
ATOM 640 C CA . ALA A 1 83 ? 3.252 -26.606 -21.273 1.00 44.97 83 ALA A CA 1
ATOM 641 C C . ALA A 1 83 ? 3.088 -26.457 -22.789 1.00 44.97 83 ALA A C 1
ATOM 643 O O . ALA A 1 83 ? 2.635 -25.412 -23.242 1.00 44.97 83 ALA A O 1
ATOM 644 N N . PHE A 1 84 ? 3.533 -27.468 -23.546 1.00 44.41 84 PHE A N 1
ATOM 645 C CA . PHE A 1 84 ? 2.961 -27.931 -24.826 1.00 44.41 84 PHE A CA 1
ATOM 646 C C . PHE A 1 84 ? 3.936 -28.923 -25.489 1.00 44.41 84 PHE A C 1
ATOM 648 O O . PHE A 1 84 ? 4.763 -28.546 -26.314 1.00 44.41 84 PHE A O 1
ATOM 655 N N . LEU A 1 85 ? 3.849 -30.201 -25.119 1.00 46.50 85 LEU A N 1
ATOM 656 C CA . LEU A 1 85 ? 4.180 -31.300 -26.037 1.00 46.50 85 LEU A CA 1
ATOM 657 C C . LEU A 1 85 ? 2.914 -32.073 -26.465 1.00 46.50 85 LEU A C 1
ATOM 659 O O . LEU A 1 85 ? 3.029 -33.022 -27.225 1.00 46.50 85 LEU A O 1
ATOM 663 N N . ASP A 1 86 ? 1.714 -31.607 -26.082 1.00 41.75 86 ASP A N 1
ATOM 664 C CA . ASP A 1 86 ? 0.433 -32.301 -26.315 1.00 41.75 86 ASP A CA 1
ATOM 665 C C . ASP A 1 86 ? -0.530 -31.536 -27.248 1.00 41.75 86 ASP A C 1
ATOM 667 O O . ASP A 1 86 ? -1.741 -31.550 -27.050 1.00 41.75 86 ASP A O 1
ATOM 671 N N . ALA A 1 87 ? -0.024 -30.823 -28.257 1.00 44.25 87 ALA A N 1
ATOM 672 C CA . ALA A 1 87 ? -0.898 -30.208 -29.272 1.00 44.25 87 ALA A CA 1
ATOM 673 C C . ALA A 1 87 ? -0.436 -30.404 -30.712 1.00 44.25 87 ALA A C 1
ATOM 675 O O . ALA A 1 87 ? -0.792 -29.633 -31.603 1.00 44.25 87 ALA A O 1
ATOM 676 N N . VAL A 1 88 ? 0.355 -31.449 -30.933 1.00 42.75 88 VAL A N 1
ATOM 677 C CA . VAL A 1 88 ? 0.573 -32.019 -32.259 1.00 42.75 88 VAL A CA 1
ATOM 678 C C . VAL A 1 88 ? 0.430 -33.533 -32.120 1.00 42.75 88 VAL A C 1
ATOM 680 O O . VAL A 1 88 ? 1.424 -34.249 -32.046 1.00 42.75 88 VAL A O 1
ATOM 683 N N . ALA A 1 89 ? -0.816 -33.989 -32.001 1.00 34.03 89 ALA A N 1
ATOM 684 C CA . ALA A 1 89 ? -1.281 -35.332 -32.345 1.00 34.03 89 ALA A CA 1
ATOM 685 C C . ALA A 1 89 ? -2.805 -35.285 -32.501 1.00 34.03 89 ALA A C 1
ATOM 687 O O . ALA A 1 89 ? -3.467 -34.804 -31.553 1.00 34.03 89 ALA A O 1
#

Radius of gyration: 21.19 Å; chains: 1; bounding box: 50×46×59 Å

pLDDT: mean 83.43, std 16.1, range [34.03, 96.38]

Sequence (89 aa):
MRGAFGKPLGTCARVSIGKVLLSVCCKDNHSNSAQEALRRAKFKFPGRQKIIVSRKWGFTKFNRSENRIKPDGVNAKLLGCQAFLDAVA